Protein AF-A0A380E299-F1 (afdb_monomer_lite)

pLDDT: mean 82.45, std 14.82, range [39.31, 94.81]

Secondary structure (DSSP, 8-state):
-----PPPPHHHHHHHHHT-SEEEE-TT--B-HHHHHT-TT--EEEESSS--TTB-HHHHHHTT-EEE--TTTTSS-S--

Structure (mmCIF, N/CA/C/O backbone):
data_AF-A0A380E299-F1
#
_entry.id   AF-A0A380E299-F1
#
loop_
_atom_site.group_PDB
_atom_site.id
_atom_site.type_symbol
_atom_site.label_atom_id
_atom_site.label_alt_id
_atom_site.label_comp_id
_atom_site.label_asym_id
_atom_site.label_entity_id
_atom_site.label_seq_id
_atom_site.pdbx_PDB_ins_code
_atom_site.Cartn_x
_atom_site.Cartn_y
_atom_site.Cartn_z
_atom_site.occupancy
_atom_site.B_iso_or_equiv
_atom_site.auth_seq_id
_atom_site.auth_comp_id
_atom_site.auth_asym_id
_atom_site.auth_atom_id
_atom_site.pdbx_PDB_model_num
ATOM 1 N N . MET A 1 1 ? 0.360 -16.235 -25.009 1.00 39.31 1 MET A N 1
ATOM 2 C CA . MET A 1 1 ? -0.240 -14.904 -25.249 1.00 39.31 1 MET A CA 1
ATOM 3 C C . MET A 1 1 ? 0.512 -13.897 -24.399 1.00 39.31 1 MET A C 1
ATOM 5 O O . MET A 1 1 ? 0.392 -13.960 -23.184 1.00 39.31 1 MET A O 1
ATOM 9 N N . ALA A 1 2 ? 1.333 -13.035 -25.000 1.00 48.25 2 ALA A N 1
ATOM 10 C CA . ALA A 1 2 ? 1.946 -11.932 -24.266 1.00 48.25 2 ALA A CA 1
ATOM 11 C C . ALA A 1 2 ? 0.850 -10.894 -23.994 1.00 48.25 2 ALA A C 1
ATOM 13 O O . ALA A 1 2 ? 0.323 -10.291 -24.929 1.00 48.25 2 ALA A O 1
ATOM 14 N N . LYS A 1 3 ? 0.434 -10.756 -22.732 1.00 54.31 3 LYS A N 1
ATOM 15 C CA . LYS A 1 3 ? -0.434 -9.655 -22.304 1.00 54.31 3 LYS A CA 1
ATOM 16 C C . LYS A 1 3 ? 0.344 -8.371 -22.598 1.00 54.31 3 LYS A C 1
ATOM 18 O O . LYS A 1 3 ? 1.473 -8.237 -22.136 1.00 54.31 3 LYS A O 1
ATOM 23 N N . SER A 1 4 ? -0.217 -7.493 -23.425 1.00 59.41 4 SER A N 1
ATOM 24 C CA . SER A 1 4 ? 0.380 -6.188 -23.714 1.00 59.41 4 SER A CA 1
ATOM 25 C C . SER A 1 4 ? 0.698 -5.488 -22.388 1.00 59.41 4 SER A C 1
ATOM 27 O O . SER A 1 4 ? -0.189 -5.380 -21.541 1.00 59.41 4 SER A O 1
ATOM 29 N N . LEU A 1 5 ? 1.951 -5.070 -22.188 1.00 64.56 5 LEU A N 1
ATOM 30 C CA . LEU A 1 5 ? 2.428 -4.397 -20.972 1.00 64.56 5 LEU A CA 1
ATOM 31 C C . LEU A 1 5 ? 2.013 -2.919 -20.979 1.00 64.56 5 LEU A C 1
ATOM 33 O O . LEU A 1 5 ? 2.845 -2.025 -20.854 1.00 64.56 5 LEU A O 1
ATOM 37 N N . VAL A 1 6 ? 0.726 -2.656 -21.202 1.00 72.19 6 VAL A N 1
ATOM 38 C CA . VAL A 1 6 ? 0.179 -1.304 -21.090 1.00 72.19 6 VAL A CA 1
ATOM 39 C C . VAL A 1 6 ? -0.061 -1.041 -19.605 1.00 72.19 6 VAL A C 1
ATOM 41 O O . VAL A 1 6 ? -0.765 -1.839 -18.977 1.00 72.19 6 VAL A O 1
ATOM 44 N N . PRO A 1 7 ? 0.510 0.035 -19.036 1.00 72.25 7 PRO A N 1
ATOM 45 C CA . PRO A 1 7 ? 0.220 0.434 -17.667 1.00 72.25 7 PRO A CA 1
ATOM 46 C C . PRO A 1 7 ? -1.287 0.566 -17.452 1.00 72.25 7 PRO A C 1
ATOM 48 O O . PRO A 1 7 ? -2.011 1.039 -18.334 1.00 72.25 7 PRO A O 1
ATOM 51 N N . MET A 1 8 ? -1.767 0.135 -16.287 1.00 80.06 8 MET A N 1
ATOM 52 C CA . MET A 1 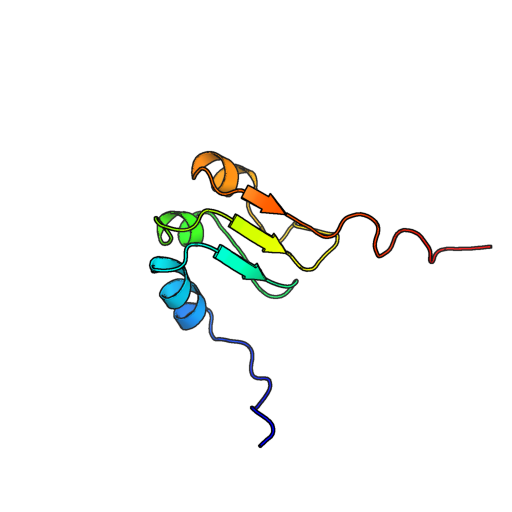8 ? -3.176 0.282 -15.940 1.00 80.06 8 MET A CA 1
ATOM 53 C C . MET A 1 8 ? -3.545 1.777 -15.940 1.00 80.06 8 MET A C 1
ATOM 55 O O . MET A 1 8 ? -2.849 2.568 -15.303 1.00 80.06 8 MET A O 1
ATOM 59 N N . PRO A 1 9 ? -4.623 2.193 -16.627 1.00 86.12 9 PRO A N 1
ATOM 60 C CA . PRO A 1 9 ? -5.100 3.570 -16.549 1.00 86.12 9 PRO A CA 1
ATOM 61 C C . PRO A 1 9 ? -5.449 3.953 -15.106 1.00 86.12 9 PRO A C 1
ATOM 63 O O . PRO A 1 9 ? -6.036 3.145 -14.382 1.00 86.12 9 PRO A O 1
ATOM 66 N N . LYS A 1 10 ? -5.160 5.201 -14.709 1.00 82.88 10 LYS A N 1
ATOM 67 C CA . LYS A 1 10 ? -5.368 5.694 -13.334 1.00 82.88 10 LYS A CA 1
ATOM 68 C C . LYS A 1 10 ? -6.785 5.425 -12.815 1.00 82.88 10 LYS A C 1
ATOM 70 O O . LYS A 1 10 ? -6.941 4.954 -11.697 1.00 82.88 10 LYS A O 1
ATOM 75 N N . ASP A 1 11 ? -7.810 5.636 -13.636 1.00 86.81 11 ASP A N 1
ATOM 76 C CA . ASP A 1 11 ? -9.206 5.444 -13.217 1.00 86.81 11 ASP A CA 1
ATOM 77 C C . ASP A 1 11 ? -9.535 3.981 -12.890 1.00 86.81 11 ASP A C 1
ATOM 79 O O . ASP A 1 11 ? -10.279 3.693 -11.949 1.00 86.81 11 ASP A O 1
ATOM 83 N N . GLN A 1 12 ? -8.955 3.041 -13.643 1.00 87.19 12 GLN A N 1
ATOM 84 C CA . GLN A 1 12 ? -9.118 1.611 -13.374 1.00 87.19 12 GLN A CA 1
ATOM 85 C C . GLN A 1 12 ? -8.375 1.210 -12.103 1.00 87.19 12 GLN A C 1
ATOM 87 O O . GLN A 1 12 ? -8.909 0.435 -11.313 1.00 87.19 12 GLN A O 1
ATOM 92 N N . PHE A 1 13 ? -7.191 1.780 -11.881 1.00 87.19 13 PHE A N 1
ATOM 93 C CA . PHE A 1 13 ? -6.418 1.568 -10.664 1.00 87.19 13 PHE A CA 1
ATOM 94 C C . PHE A 1 13 ? -7.172 2.060 -9.423 1.00 87.19 13 PHE A C 1
ATOM 96 O O . PHE A 1 13 ? -7.388 1.289 -8.492 1.00 87.19 13 PHE A O 1
ATOM 103 N N . VAL A 1 14 ? -7.675 3.297 -9.447 1.00 87.94 14 VAL A N 1
ATOM 104 C CA . VAL A 1 14 ? -8.473 3.862 -8.346 1.00 87.94 14 VAL A CA 1
ATOM 105 C C . VAL A 1 14 ? -9.733 3.038 -8.101 1.00 87.94 14 VAL A C 1
ATOM 107 O O . VAL A 1 14 ? -10.072 2.770 -6.953 1.00 87.94 14 VAL A O 1
ATOM 110 N N . THR A 1 15 ? -10.411 2.591 -9.162 1.00 89.31 15 THR A N 1
ATOM 111 C CA . THR A 1 15 ? -11.600 1.737 -9.027 1.00 89.31 15 THR A CA 1
ATOM 112 C C . THR A 1 15 ? -11.261 0.401 -8.370 1.00 89.31 15 THR A C 1
ATOM 114 O O . THR A 1 15 ? -11.986 -0.032 -7.480 1.00 89.31 15 THR A O 1
ATOM 117 N N . ALA A 1 16 ? -10.154 -0.233 -8.762 1.00 88.81 16 ALA A N 1
ATOM 118 C CA . ALA A 1 16 ? -9.721 -1.503 -8.187 1.00 88.81 16 ALA A CA 1
ATOM 119 C C . ALA A 1 16 ? -9.358 -1.386 -6.698 1.00 88.81 16 ALA A C 1
ATOM 121 O O . ALA A 1 16 ? -9.565 -2.336 -5.947 1.00 8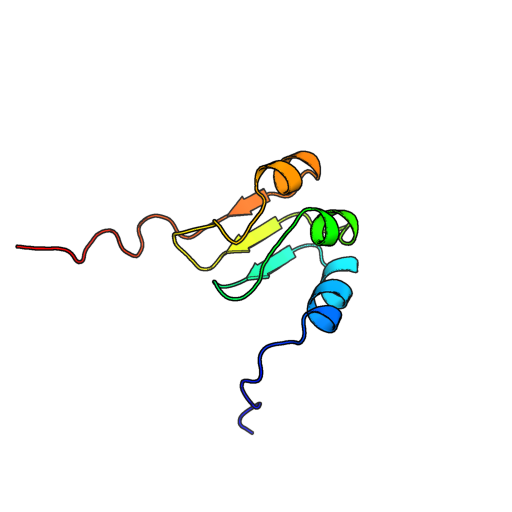8.81 16 ALA A O 1
ATOM 122 N N . LEU A 1 17 ? -8.851 -0.230 -6.259 1.00 90.06 17 LEU A N 1
ATOM 123 C CA . LEU A 1 17 ? -8.470 -0.006 -4.863 1.00 90.06 17 LEU A CA 1
ATOM 124 C C . LEU A 1 17 ? -9.646 0.162 -3.901 1.00 90.06 17 LEU A C 1
ATOM 126 O O . LEU A 1 17 ? -9.483 -0.101 -2.711 1.00 90.06 17 LEU A O 1
ATOM 130 N N . ARG A 1 18 ? -10.831 0.545 -4.389 1.00 90.75 18 ARG A N 1
ATOM 131 C CA . ARG A 1 18 ? -12.012 0.763 -3.530 1.00 90.75 18 ARG A CA 1
ATOM 132 C C . ARG A 1 18 ? -12.389 -0.480 -2.723 1.00 90.75 18 ARG A C 1
ATOM 134 O O . ARG A 1 18 ? -12.771 -0.379 -1.556 1.00 90.75 18 ARG A O 1
ATOM 141 N N . ASP A 1 19 ? -12.232 -1.646 -3.341 1.00 90.31 19 ASP A N 1
ATOM 142 C CA . ASP A 1 19 ? -12.596 -2.946 -2.777 1.00 90.31 19 ASP A CA 1
ATOM 143 C C . ASP A 1 19 ? -11.374 -3.771 -2.330 1.00 90.31 19 ASP A C 1
ATOM 145 O O . ASP A 1 19 ? -11.518 -4.932 -1.951 1.00 90.31 19 ASP A O 1
ATOM 149 N N . ALA A 1 20 ? -10.164 -3.204 -2.377 1.00 93.50 20 ALA A N 1
ATOM 150 C CA . ALA A 1 20 ? -8.933 -3.922 -2.059 1.00 93.50 20 ALA A CA 1
ATOM 151 C C . ALA A 1 20 ? -8.529 -3.766 -0.584 1.00 93.50 20 ALA A C 1
ATOM 153 O O . ALA A 1 20 ? -8.483 -2.659 -0.057 1.00 93.50 20 ALA A O 1
ATOM 154 N N . ASP A 1 21 ? -8.131 -4.868 0.058 1.00 94.19 21 ASP A N 1
ATOM 155 C CA . ASP A 1 21 ? -7.485 -4.842 1.380 1.00 94.19 21 ASP A CA 1
ATOM 156 C C . ASP A 1 21 ? -5.993 -4.476 1.303 1.00 94.19 21 ASP A C 1
ATOM 158 O O . ASP A 1 21 ? -5.413 -3.956 2.259 1.00 94.19 21 ASP A O 1
ATOM 162 N N . ALA A 1 22 ? -5.349 -4.780 0.175 1.00 91.62 22 ALA A N 1
ATOM 163 C CA . ALA A 1 22 ? -3.916 -4.624 -0.026 1.00 91.62 22 ALA A CA 1
ATOM 164 C C . ALA A 1 22 ? -3.614 -4.131 -1.441 1.00 91.62 22 ALA A C 1
ATOM 166 O O . ALA A 1 22 ? -4.221 -4.588 -2.411 1.00 91.62 22 ALA A O 1
ATOM 167 N N . CYS A 1 23 ? -2.630 -3.246 -1.555 1.00 91.69 23 CYS A N 1
ATOM 168 C CA . CYS A 1 23 ? -2.135 -2.733 -2.822 1.00 91.69 23 CYS A CA 1
ATOM 169 C C . CYS A 1 23 ? -0.655 -3.078 -2.990 1.00 91.69 23 CYS A C 1
ATOM 171 O O . CYS A 1 23 ? 0.129 -2.918 -2.058 1.00 91.69 23 CYS A O 1
ATOM 173 N N . PHE A 1 24 ? -0.275 -3.535 -4.181 1.00 90.19 24 PHE A N 1
ATOM 174 C CA . PHE A 1 24 ? 1.117 -3.726 -4.567 1.00 90.19 24 PHE A CA 1
ATOM 175 C C . PHE A 1 24 ? 1.447 -2.755 -5.695 1.00 90.19 24 PHE A C 1
ATOM 177 O O . PHE A 1 24 ? 0.810 -2.808 -6.749 1.00 90.19 24 PHE A O 1
ATOM 184 N N . ILE A 1 25 ? 2.423 -1.880 -5.467 1.00 88.88 25 ILE A N 1
ATOM 185 C CA . ILE A 1 25 ? 2.820 -0.836 -6.412 1.00 88.88 25 ILE A CA 1
ATOM 186 C C . ILE A 1 25 ? 4.310 -0.874 -6.715 1.00 88.88 25 ILE A C 1
ATOM 188 O O . ILE A 1 25 ? 5.120 -1.468 -5.997 1.00 88.88 25 ILE A O 1
ATOM 192 N N . THR A 1 26 ? 4.653 -0.198 -7.798 1.00 85.56 26 THR A N 1
ATOM 193 C CA . THR A 1 26 ? 6.017 0.102 -8.217 1.00 85.56 26 THR A CA 1
ATOM 194 C C . THR A 1 26 ? 6.220 1.625 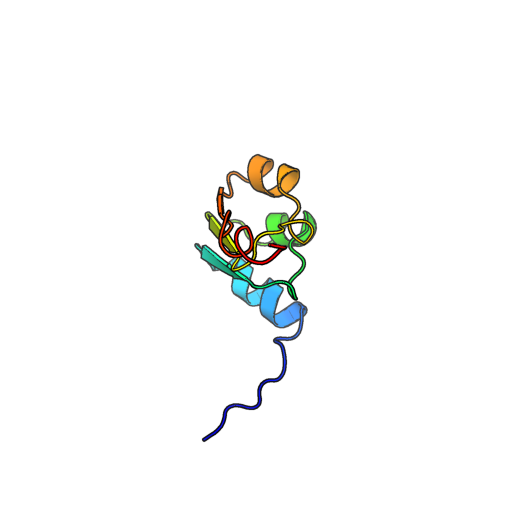-8.197 1.00 85.56 26 THR A C 1
ATOM 196 O O . THR A 1 26 ? 5.468 2.352 -7.555 1.00 85.56 26 THR A O 1
ATOM 199 N N . LEU A 1 27 ? 7.224 2.140 -8.912 1.00 80.19 27 LEU A N 1
ATOM 200 C CA . LEU A 1 27 ? 7.514 3.579 -8.990 1.00 80.19 27 LEU A CA 1
ATOM 201 C C . LEU A 1 27 ? 6.532 4.386 -9.859 1.00 80.19 27 LEU A C 1
ATOM 203 O O . LEU A 1 27 ? 6.620 5.610 -9.890 1.00 80.19 27 LEU A O 1
ATOM 207 N N . SER A 1 28 ? 5.647 3.727 -10.611 1.00 81.69 28 SER A N 1
ATOM 208 C CA . SER A 1 28 ? 4.796 4.409 -11.601 1.00 81.69 28 SER A CA 1
ATOM 209 C C . SER A 1 28 ? 3.483 4.922 -11.010 1.00 81.69 28 SER A C 1
ATOM 211 O O . SER A 1 28 ? 2.867 5.835 -11.560 1.00 81.69 28 SER A O 1
ATOM 213 N N . GLU A 1 29 ? 3.035 4.331 -9.904 1.00 86.50 29 GLU A N 1
ATOM 214 C CA . GLU A 1 29 ? 1.761 4.648 -9.271 1.00 86.50 29 GLU A CA 1
ATOM 215 C C . GLU A 1 29 ? 1.945 5.743 -8.216 1.00 86.50 29 GLU A C 1
ATOM 217 O O . GLU A 1 29 ? 2.725 5.583 -7.281 1.00 86.50 29 GLU A O 1
ATOM 222 N N . GLN A 1 30 ? 1.191 6.836 -8.338 1.00 89.06 30 GLN A N 1
ATOM 223 C CA . GLN A 1 30 ? 1.093 7.853 -7.294 1.00 89.06 30 GLN A CA 1
ATOM 224 C C . GLN A 1 30 ? -0.062 7.490 -6.357 1.00 89.06 30 GLN A C 1
ATOM 226 O O . GLN A 1 30 ? -1.190 7.333 -6.823 1.00 89.06 30 GLN A O 1
ATOM 231 N N . ILE A 1 31 ? 0.217 7.374 -5.061 1.00 91.06 31 ILE A N 1
ATOM 232 C CA . ILE A 1 31 ? -0.772 7.221 -3.994 1.00 91.06 31 ILE A CA 1
ATOM 233 C C . ILE A 1 31 ? -0.842 8.522 -3.207 1.00 91.06 31 ILE A C 1
ATOM 235 O O . ILE A 1 31 ? 0.026 8.824 -2.391 1.00 91.06 31 ILE A O 1
ATOM 239 N N . ASP A 1 32 ? -1.888 9.289 -3.461 1.00 92.50 32 ASP A N 1
ATOM 240 C CA . ASP A 1 32 ? -2.186 10.550 -2.795 1.00 92.50 32 ASP A CA 1
ATOM 241 C C . ASP A 1 32 ? -3.424 10.440 -1.889 1.00 92.50 32 ASP A C 1
ATOM 243 O O . ASP A 1 32 ? -4.149 9.436 -1.892 1.00 92.50 32 ASP A O 1
ATOM 247 N N . ALA A 1 33 ? -3.668 11.487 -1.099 1.00 92.88 33 ALA A N 1
ATOM 248 C CA . ALA A 1 33 ? -4.776 11.549 -0.149 1.00 92.88 33 ALA A CA 1
ATOM 249 C C . ALA A 1 33 ? -6.148 11.257 -0.786 1.00 92.88 33 ALA A C 1
ATOM 251 O O . ALA A 1 33 ? -6.991 10.623 -0.148 1.00 92.88 33 ALA A O 1
ATOM 252 N N . GLU A 1 34 ? -6.383 11.665 -2.040 1.00 91.94 34 GLU A N 1
ATOM 253 C CA . GLU A 1 34 ? -7.670 11.446 -2.713 1.00 91.94 34 GLU A CA 1
ATOM 254 C C . GLU A 1 34 ? -7.910 9.966 -3.034 1.00 91.94 34 GLU A C 1
ATOM 256 O O . GLU A 1 34 ? -9.048 9.492 -2.967 1.00 91.94 34 GLU A O 1
ATOM 261 N N . ILE A 1 35 ? -6.852 9.221 -3.365 1.00 91.00 35 ILE A N 1
ATOM 262 C CA . ILE A 1 35 ? -6.926 7.776 -3.619 1.00 91.00 35 ILE A CA 1
ATOM 263 C C . ILE A 1 35 ? -7.165 7.030 -2.310 1.00 91.00 35 ILE A C 1
ATOM 265 O O . ILE A 1 35 ? -8.020 6.145 -2.253 1.00 91.00 35 ILE A O 1
ATOM 269 N N . LEU A 1 36 ? -6.457 7.414 -1.248 1.00 91.88 36 LEU A N 1
ATOM 270 C CA . LEU A 1 36 ? -6.616 6.825 0.082 1.00 91.88 36 LEU A CA 1
ATOM 271 C C . LEU A 1 36 ? -8.033 7.045 0.625 1.00 91.88 36 LEU A C 1
ATOM 273 O O . LEU A 1 36 ? -8.663 6.096 1.085 1.00 91.88 36 LEU A O 1
ATOM 277 N N . ALA A 1 37 ? -8.586 8.251 0.468 1.00 91.62 37 ALA A N 1
ATOM 278 C CA . ALA A 1 37 ? -9.959 8.566 0.866 1.00 91.62 37 ALA A CA 1
ATOM 279 C C . ALA A 1 37 ? -11.018 7.753 0.096 1.00 91.62 37 ALA A C 1
ATOM 281 O O . ALA A 1 37 ? -12.107 7.498 0.610 1.00 91.62 37 ALA A O 1
ATOM 282 N N . GLN A 1 38 ? -10.709 7.334 -1.134 1.00 91.56 38 GLN A N 1
ATOM 283 C CA . GLN A 1 38 ? -11.577 6.485 -1.954 1.00 91.56 38 GLN A CA 1
ATOM 284 C C . GLN A 1 38 ? -11.379 4.983 -1.710 1.00 91.56 38 GLN A C 1
ATOM 286 O O . GLN A 1 38 ? -12.128 4.188 -2.276 1.00 91.56 38 GLN A O 1
ATOM 291 N N . SER A 1 39 ? -10.416 4.590 -0.873 1.00 92.75 39 SER A N 1
ATOM 292 C CA . SER A 1 39 ? -10.023 3.194 -0.646 1.00 92.75 39 SER A CA 1
ATOM 293 C C . SER A 1 39 ? -10.264 2.782 0.814 1.00 92.75 39 SER A C 1
ATOM 295 O O . SER A 1 39 ? -9.313 2.495 1.538 1.00 92.75 39 SER A O 1
ATOM 297 N N . PRO A 1 40 ? -11.526 2.744 1.286 1.00 91.62 40 PRO A N 1
ATOM 298 C CA . PRO A 1 40 ? -11.850 2.589 2.709 1.00 91.62 40 PRO A CA 1
ATOM 299 C C . PRO A 1 40 ? -11.448 1.230 3.299 1.00 91.62 40 PRO A C 1
ATOM 301 O O . PRO A 1 40 ? -11.345 1.094 4.515 1.00 91.62 40 PRO A O 1
ATOM 304 N N . ASN A 1 41 ? -11.255 0.219 2.449 1.00 93.75 41 ASN A N 1
ATOM 305 C CA . ASN A 1 41 ? -10.872 -1.129 2.863 1.00 93.75 41 ASN A CA 1
ATOM 306 C C . ASN A 1 41 ? -9.354 -1.341 2.877 1.00 93.75 41 ASN A C 1
ATOM 308 O O . ASN A 1 41 ? -8.889 -2.359 3.392 1.00 93.75 41 ASN A O 1
ATOM 312 N N . LEU A 1 42 ? -8.589 -0.400 2.317 1.00 94.69 42 LEU A N 1
ATOM 313 C CA . LEU A 1 42 ? -7.157 -0.551 2.137 1.00 94.69 42 LEU A CA 1
ATOM 314 C C . LEU A 1 42 ? -6.456 -0.539 3.496 1.00 94.69 42 LEU A C 1
ATOM 316 O O . LEU A 1 42 ? -6.634 0.375 4.292 1.00 94.69 42 LEU A O 1
ATOM 320 N N . LYS A 1 43 ? -5.648 -1.565 3.759 1.00 94.00 43 LYS A N 1
ATOM 321 C CA . LYS A 1 43 ? -4.907 -1.742 5.020 1.00 94.00 43 LYS A CA 1
ATOM 322 C C . LYS A 1 43 ? -3.404 -1.682 4.823 1.00 94.00 43 LYS A C 1
ATOM 324 O O . LYS A 1 43 ? -2.680 -1.338 5.754 1.00 94.00 43 LYS A O 1
ATOM 329 N N . VAL A 1 44 ? -2.918 -2.047 3.637 1.00 94.06 44 VAL A N 1
ATOM 330 C 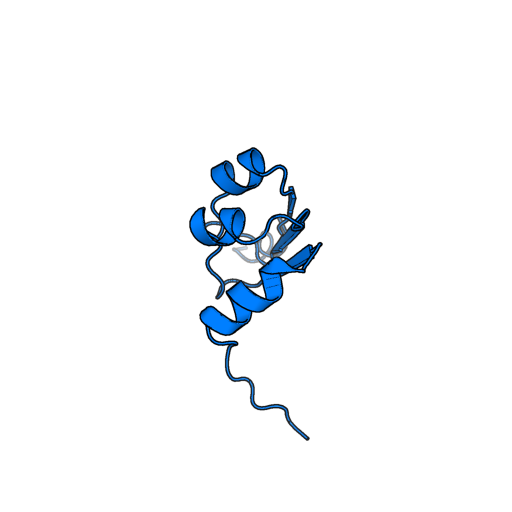CA . VAL A 1 44 ? -1.482 -2.120 3.359 1.00 94.06 44 VAL A CA 1
ATOM 331 C C . VAL A 1 44 ? -1.146 -1.728 1.924 1.00 94.06 44 VAL A C 1
ATOM 333 O O . VAL A 1 44 ? -1.836 -2.116 0.980 1.00 94.06 44 VAL A O 1
ATOM 336 N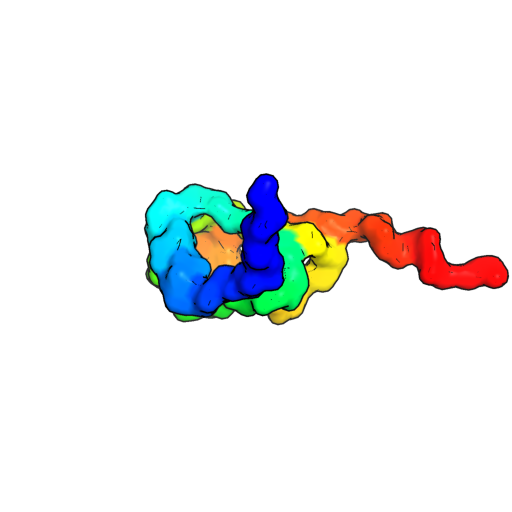 N . ILE A 1 45 ? -0.051 -0.989 1.766 1.00 93.81 45 ILE A N 1
ATOM 337 C CA . ILE A 1 45 ? 0.590 -0.667 0.493 1.00 93.81 45 ILE A CA 1
ATOM 338 C C . ILE A 1 45 ? 1.997 -1.264 0.511 1.00 93.81 45 ILE A C 1
ATOM 340 O O . ILE A 1 45 ? 2.860 -0.846 1.284 1.00 93.81 45 ILE A O 1
ATOM 344 N N . ALA A 1 46 ? 2.228 -2.239 -0.359 1.00 91.38 46 ALA A N 1
ATOM 345 C CA . ALA A 1 46 ? 3.525 -2.843 -0.602 1.00 91.38 46 ALA A CA 1
ATOM 346 C C . ALA A 1 46 ? 4.181 -2.189 -1.820 1.00 91.38 46 ALA A C 1
ATOM 348 O O . ALA A 1 46 ? 3.763 -2.406 -2.955 1.00 91.38 46 ALA A O 1
ATOM 349 N N . ASN A 1 47 ? 5.208 -1.383 -1.575 1.00 90.56 47 ASN A N 1
ATOM 350 C CA . ASN A 1 47 ? 5.967 -0.694 -2.604 1.00 90.56 47 ASN A CA 1
ATOM 351 C C . ASN A 1 47 ? 7.246 -1.466 -2.940 1.00 90.56 47 ASN A C 1
ATOM 353 O O . ASN A 1 47 ? 8.133 -1.633 -2.099 1.00 90.56 47 ASN A O 1
ATOM 357 N N . MET A 1 48 ? 7.360 -1.909 -4.189 1.00 87.88 48 MET A N 1
ATOM 358 C CA . MET A 1 48 ? 8.560 -2.554 -4.719 1.00 87.88 48 MET A CA 1
ATOM 359 C C . MET A 1 48 ? 9.583 -1.508 -5.185 1.00 87.88 48 MET A C 1
ATOM 361 O O . MET A 1 48 ? 9.953 -1.446 -6.359 1.00 87.88 48 MET A O 1
ATOM 365 N N . ALA A 1 49 ? 10.021 -0.659 -4.261 1.00 82.06 49 ALA A N 1
ATOM 366 C CA . ALA A 1 49 ? 11.047 0.351 -4.482 1.00 82.06 49 ALA A CA 1
ATOM 367 C C . ALA A 1 49 ? 11.751 0.712 -3.168 1.00 82.06 49 ALA A C 1
ATOM 369 O O . ALA A 1 49 ? 11.241 0.452 -2.077 1.00 82.06 49 ALA A O 1
ATOM 370 N N . VAL A 1 50 ? 12.937 1.320 -3.272 1.00 81.25 50 VAL A N 1
ATOM 371 C CA . VAL A 1 50 ? 13.639 1.888 -2.107 1.00 81.25 50 VAL A CA 1
ATOM 372 C C . VAL A 1 50 ? 12.974 3.199 -1.681 1.00 81.25 50 VAL A C 1
ATOM 374 O O . VAL A 1 50 ? 12.644 3.369 -0.508 1.00 81.25 50 VAL A O 1
ATOM 377 N N . GLY A 1 51 ? 12.757 4.106 -2.638 1.00 80.75 51 GLY A N 1
ATOM 378 C CA . GLY A 1 51 ? 12.050 5.368 -2.422 1.00 80.75 51 GLY A CA 1
ATOM 379 C C . GLY A 1 51 ? 10.536 5.180 -2.360 1.00 80.75 51 GLY A C 1
ATOM 380 O O . GLY A 1 51 ? 9.993 4.251 -2.957 1.00 80.75 51 GLY A O 1
ATOM 381 N N . TYR A 1 52 ? 9.867 6.069 -1.632 1.00 84.38 52 TYR A N 1
ATOM 382 C CA . TYR A 1 52 ? 8.412 6.085 -1.450 1.00 84.38 52 TYR A CA 1
ATOM 383 C C . TYR A 1 52 ? 7.820 7.489 -1.652 1.00 84.38 52 TYR A C 1
ATOM 385 O O . TYR A 1 52 ? 6.728 7.766 -1.174 1.00 84.38 52 TYR A O 1
ATOM 393 N N . ASP A 1 53 ? 8.511 8.371 -2.385 1.00 88.31 53 ASP A N 1
ATOM 394 C CA . ASP A 1 53 ? 8.040 9.733 -2.706 1.00 88.31 53 ASP A CA 1
ATOM 395 C C . ASP A 1 53 ? 6.721 9.739 -3.500 1.00 88.31 53 ASP A C 1
ATOM 397 O O . ASP A 1 53 ? 5.980 10.720 -3.522 1.00 88.31 53 ASP A O 1
ATOM 401 N N . ASN A 1 54 ? 6.405 8.616 -4.146 1.00 88.00 54 ASN A N 1
ATOM 402 C CA . ASN A 1 54 ? 5.143 8.385 -4.831 1.00 88.00 54 ASN A CA 1
ATOM 403 C C . ASN A 1 54 ? 3.977 8.061 -3.874 1.00 88.00 54 ASN A C 1
ATOM 405 O O . ASN A 1 54 ? 2.865 7.834 -4.344 1.00 88.00 54 ASN A O 1
ATOM 409 N N . ILE A 1 55 ? 4.201 8.031 -2.557 1.00 91.19 55 ILE A N 1
ATOM 410 C CA . ILE A 1 55 ? 3.202 7.697 -1.537 1.00 91.19 55 ILE A CA 1
ATOM 411 C C . ILE A 1 55 ? 3.124 8.826 -0.511 1.00 91.19 55 ILE A C 1
ATOM 413 O O . ILE A 1 55 ? 4.104 9.139 0.163 1.00 91.19 55 ILE A O 1
ATOM 417 N N . ASP A 1 56 ? 1.934 9.388 -0.325 1.00 93.31 56 ASP A N 1
ATOM 418 C CA . ASP A 1 56 ? 1.648 10.277 0.798 1.00 93.31 56 ASP A CA 1
ATOM 419 C C . ASP A 1 56 ? 1.522 9.456 2.094 1.00 93.31 56 ASP A C 1
ATOM 421 O O . ASP A 1 56 ? 0.452 8.966 2.467 1.00 93.31 56 ASP A O 1
ATOM 425 N N . VAL A 1 57 ? 2.661 9.258 2.762 1.00 92.12 57 VAL A N 1
ATOM 426 C CA . VAL A 1 57 ? 2.771 8.457 3.990 1.00 92.12 57 VAL A CA 1
ATOM 427 C C . VAL A 1 57 ? 1.994 9.079 5.153 1.00 92.12 57 VAL A C 1
ATOM 429 O O . VAL A 1 57 ? 1.460 8.344 5.987 1.00 92.12 57 VAL A O 1
ATOM 432 N N . GLU A 1 58 ? 1.891 10.408 5.218 1.00 92.56 58 GLU A N 1
ATOM 433 C CA . GLU A 1 58 ? 1.132 11.091 6.272 1.00 92.56 58 GLU A CA 1
ATOM 434 C C . GLU A 1 58 ? -0.360 10.789 6.127 1.00 92.56 58 GLU A C 1
ATOM 436 O O . GLU A 1 58 ? -1.004 10.337 7.080 1.00 92.56 58 GLU A O 1
ATOM 441 N N . SER A 1 59 ? -0.891 10.926 4.912 1.00 93.44 59 SER A N 1
ATOM 442 C CA . SER A 1 59 ? -2.274 10.563 4.604 1.00 93.44 59 SER A CA 1
ATOM 443 C C . SER A 1 59 ? -2.528 9.065 4.778 1.00 93.44 59 SER A C 1
ATOM 445 O O . SER A 1 59 ? -3.578 8.683 5.300 1.00 93.44 59 SER A O 1
ATOM 447 N N . ALA A 1 60 ? -1.584 8.199 4.397 1.00 92.94 60 ALA A N 1
ATOM 448 C CA . ALA A 1 60 ? -1.705 6.754 4.601 1.00 92.94 60 ALA A CA 1
ATOM 449 C C . ALA A 1 60 ? -1.805 6.418 6.096 1.00 92.94 60 ALA A C 1
ATOM 451 O O . ALA A 1 60 ? -2.704 5.688 6.514 1.00 92.94 60 ALA A O 1
ATOM 452 N N . THR A 1 61 ? -0.957 7.042 6.915 1.00 92.38 61 THR A N 1
ATOM 453 C CA . THR A 1 61 ? -0.967 6.887 8.375 1.00 92.38 61 THR A CA 1
ATOM 454 C C . THR A 1 61 ? -2.288 7.362 8.977 1.00 92.38 61 THR A C 1
ATOM 456 O O . THR A 1 61 ? -2.881 6.654 9.791 1.00 92.38 61 THR A O 1
ATOM 459 N N . ALA A 1 62 ? -2.803 8.517 8.542 1.00 93.19 62 ALA A N 1
ATOM 460 C CA . ALA A 1 62 ? -4.090 9.045 9.000 1.00 93.19 62 ALA A CA 1
ATOM 461 C C . ALA A 1 62 ? -5.276 8.120 8.660 1.00 93.19 62 ALA A C 1
ATOM 463 O O . ALA A 1 62 ? -6.250 8.062 9.411 1.00 93.19 62 ALA A O 1
ATOM 464 N N . ASN A 1 63 ? -5.176 7.362 7.564 1.00 91.06 63 ASN A N 1
ATOM 465 C CA . ASN A 1 63 ? -6.171 6.374 7.141 1.00 91.06 63 ASN A CA 1
ATOM 466 C C . ASN A 1 63 ? -5.920 4.962 7.714 1.00 91.06 63 ASN A C 1
ATOM 468 O O . ASN A 1 63 ? -6.614 4.024 7.336 1.00 91.06 63 ASN A O 1
ATOM 472 N N . ASN A 1 64 ? -4.978 4.793 8.653 1.00 92.94 64 ASN A N 1
ATOM 473 C CA . ASN A 1 64 ? -4.568 3.495 9.216 1.00 92.94 64 ASN A CA 1
ATOM 474 C C . ASN A 1 64 ? -4.053 2.490 8.164 1.00 92.94 64 ASN A C 1
ATOM 476 O O . ASN A 1 64 ? -4.200 1.277 8.327 1.00 92.94 64 ASN A O 1
ATOM 480 N N . VAL A 1 65 ? -3.425 2.991 7.099 1.00 94.81 65 VAL A N 1
ATOM 481 C CA . VAL A 1 65 ? -2.818 2.188 6.034 1.00 94.81 65 VAL A CA 1
ATOM 482 C C . VAL A 1 65 ? -1.323 2.032 6.296 1.00 94.81 65 VAL A C 1
ATOM 484 O O . VAL A 1 65 ? -0.587 3.012 6.399 1.00 94.81 65 VAL A O 1
ATOM 487 N N . VAL A 1 66 ? -0.852 0.790 6.371 1.00 93.94 66 VAL A N 1
ATOM 488 C CA . VAL A 1 66 ? 0.573 0.477 6.534 1.00 93.94 66 VAL A CA 1
ATOM 489 C C . VAL A 1 66 ? 1.285 0.595 5.190 1.00 93.94 66 VAL A C 1
ATOM 491 O O . VAL A 1 66 ? 0.882 -0.040 4.220 1.00 93.94 66 VAL A O 1
ATOM 494 N N . VAL A 1 67 ? 2.381 1.347 5.133 1.00 91.69 67 VAL A N 1
ATOM 495 C CA . VAL A 1 67 ? 3.236 1.434 3.941 1.00 91.69 67 VAL A CA 1
ATOM 496 C C . VAL A 1 67 ? 4.515 0.642 4.182 1.00 91.69 67 VAL A C 1
ATOM 498 O O . VAL A 1 67 ? 5.209 0.858 5.174 1.00 91.69 67 VAL A O 1
ATOM 501 N N . THR A 1 68 ? 4.840 -0.272 3.272 1.00 90.12 68 THR A N 1
ATOM 502 C CA . THR A 1 68 ? 6.106 -1.014 3.280 1.00 90.12 68 THR A CA 1
ATOM 503 C C . THR A 1 68 ? 6.874 -0.717 2.006 1.00 90.12 68 THR A C 1
ATOM 505 O O . THR A 1 68 ? 6.278 -0.687 0.931 1.00 90.12 68 THR A O 1
ATOM 508 N N . ASN A 1 69 ? 8.185 -0.555 2.110 1.00 85.62 69 ASN A N 1
ATOM 509 C CA . ASN A 1 69 ? 9.096 -0.469 0.977 1.00 85.62 69 ASN A CA 1
ATOM 510 C C . ASN A 1 69 ? 10.121 -1.612 1.045 1.00 85.62 69 ASN A C 1
ATOM 512 O O . ASN A 1 69 ? 10.123 -2.406 1.990 1.00 85.62 69 ASN A O 1
ATOM 516 N N . THR A 1 70 ? 11.003 -1.706 0.054 1.00 81.50 70 THR A N 1
ATOM 517 C CA . THR A 1 70 ? 12.152 -2.622 0.088 1.00 81.50 70 THR A CA 1
ATOM 518 C C . THR A 1 70 ? 13.415 -1.823 0.413 1.00 81.50 70 THR A C 1
ATOM 520 O O . THR A 1 70 ? 14.150 -1.454 -0.508 1.00 81.50 70 THR A O 1
ATOM 523 N N . PRO A 1 71 ? 13.677 -1.488 1.693 1.00 64.06 71 PRO A N 1
ATOM 524 C CA . PRO A 1 71 ? 14.896 -0.781 2.053 1.00 64.06 71 PRO A CA 1
ATOM 525 C C . PRO A 1 71 ? 16.112 -1.679 1.777 1.00 64.06 71 PRO A C 1
ATOM 527 O O . PRO A 1 71 ? 16.023 -2.904 1.825 1.00 64.06 71 PRO A O 1
ATOM 530 N N . ASN A 1 72 ? 17.265 -1.069 1.513 1.00 58.22 72 ASN A N 1
ATOM 531 C CA . ASN A 1 72 ? 18.567 -1.734 1.373 1.00 58.22 72 ASN A CA 1
ATOM 532 C C . ASN A 1 72 ? 18.823 -2.631 0.145 1.00 58.22 72 ASN A C 1
ATOM 534 O O . ASN A 1 72 ? 19.888 -3.236 0.072 1.00 58.22 72 ASN A O 1
ATOM 538 N N . VAL A 1 73 ? 17.944 -2.679 -0.862 1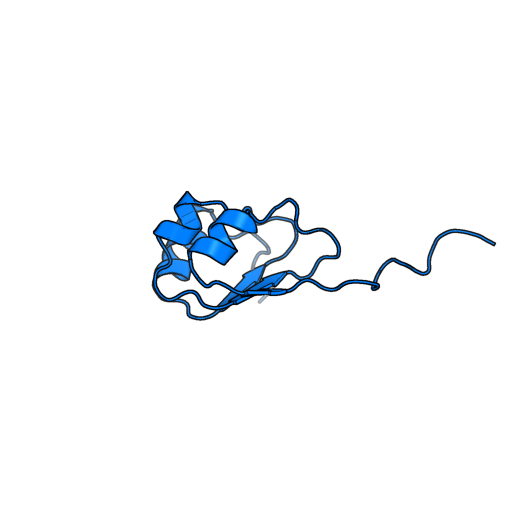.00 55.44 73 VAL A N 1
ATOM 539 C CA . VAL A 1 73 ? 18.209 -3.455 -2.101 1.00 55.44 73 VAL A CA 1
ATOM 540 C C . VAL A 1 73 ? 19.112 -2.741 -3.123 1.00 55.44 73 VAL A C 1
ATOM 542 O O . VAL A 1 73 ? 19.528 -3.354 -4.099 1.00 55.44 73 VAL A O 1
ATOM 545 N N . LEU A 1 74 ? 19.448 -1.463 -2.900 1.00 49.31 74 LEU A N 1
ATOM 546 C CA . LEU A 1 74 ? 20.370 -0.673 -3.739 1.00 49.31 74 LEU A CA 1
ATOM 547 C C . LEU A 1 74 ? 21.587 -0.130 -2.963 1.00 49.31 74 LEU A C 1
ATOM 549 O O . LEU A 1 74 ? 22.322 0.701 -3.487 1.00 49.31 74 LEU A O 1
ATOM 553 N N . THR A 1 75 ? 21.824 -0.578 -1.725 1.00 48.06 75 THR A N 1
ATOM 554 C CA . THR A 1 75 ? 22.891 -0.016 -0.870 1.00 48.06 75 THR A CA 1
ATOM 555 C C . THR A 1 75 ? 24.285 -0.600 -1.163 1.00 48.06 75 THR A C 1
ATOM 557 O O . THR A 1 75 ? 25.266 -0.123 -0.607 1.00 48.06 75 THR A O 1
ATOM 560 N N . GLU A 1 76 ? 24.416 -1.578 -2.069 1.00 49.84 76 GLU A N 1
ATOM 561 C CA . GLU A 1 76 ? 25.708 -2.190 -2.433 1.00 49.84 76 GLU A CA 1
ATOM 562 C C . GLU A 1 76 ? 25.971 -2.149 -3.949 1.00 49.84 76 GLU A C 1
ATOM 564 O O . GLU A 1 76 ? 26.197 -3.166 -4.591 1.00 49.84 76 GLU A O 1
ATOM 569 N N . THR A 1 77 ? 25.922 -0.970 -4.573 1.00 54.97 77 THR A N 1
ATOM 570 C CA . THR A 1 77 ? 26.667 -0.713 -5.825 1.00 54.97 77 THR A CA 1
ATOM 571 C C . THR A 1 77 ? 26.993 0.774 -5.932 1.00 54.97 77 THR A C 1
ATOM 573 O O . THR A 1 77 ? 26.464 1.477 -6.784 1.00 54.97 77 THR A O 1
ATOM 576 N N . THR A 1 78 ? 27.885 1.267 -5.073 1.00 58.31 78 THR A N 1
ATOM 577 C CA . THR A 1 78 ? 28.735 2.420 -5.406 1.00 58.31 78 THR A CA 1
ATOM 578 C C . THR A 1 78 ? 30.090 2.301 -4.696 1.00 58.31 78 THR A C 1
ATOM 580 O O . THR A 1 78 ? 30.187 2.633 -3.519 1.00 58.31 78 THR A O 1
ATOM 583 N N . ALA A 1 79 ? 31.091 1.888 -5.488 1.00 48.75 79 ALA A N 1
ATOM 584 C CA . ALA A 1 79 ? 32.532 2.194 -5.427 1.00 48.75 79 ALA A CA 1
ATOM 585 C C . ALA A 1 79 ? 33.451 1.478 -4.401 1.00 48.75 79 ALA A C 1
ATOM 587 O O . ALA A 1 79 ? 33.512 1.872 -3.239 1.00 48.75 79 ALA A O 1
ATOM 588 N N . ASP A 1 80 ? 34.256 0.526 -4.902 1.00 51.84 80 ASP A N 1
ATOM 589 C CA . ASP A 1 80 ? 35.727 0.536 -4.728 1.00 51.84 80 ASP A CA 1
ATOM 590 C C . ASP A 1 80 ? 36.347 1.283 -5.927 1.00 51.84 80 ASP A C 1
ATOM 592 O O . ASP A 1 80 ? 35.736 1.218 -7.027 1.00 51.84 80 ASP A O 1
#

Radius of gyration: 14.4 Å; chains: 1; bounding box: 48×26×34 Å

Sequence (80 aa):
MAKSLVPMPKDQFVTALRDADACFITLSEQIDAEILAQSPNLKVIANMAVGYDNIDVESATANNVVVTNTPNVLTETTAD

Foldseek 3Di:
DPDPPDPDPPVVVLVVQQPDQEAEDEPPAAADLVSLVSRLNHAEYEYAAQDDPSHPVVSCVVSNHHYDYDHPPPVPPDDD

InterPro domains:
  IPR006139 D-isomer specific 2-hydroxyacid dehydrogenase, catalytic domain [PF00389] (7-80)
  IPR050223 D-isomer specific 2-hydroxyacid dehydrogenase [PTHR10996] (10-80)

Organism: Staphylococcus aureus (NCBI:txid1280)